Protein AF-A0A838MSV7-F1 (afdb_monomer_lite)

Foldseek 3Di:
DDDDDPDDPPCPDPPPPPPDDDLLPDLLLLLLLLLVCVLVVDDCVPCDPVNNVLSVVLNVVSVVVCCVVPPPDPSVVSSVVNVPDPCNVVCSVVSCVVSVVVSVVVVVVVVVVVVVCCVVDVPPPPPDD

Radius of gyration: 22.64 Å; chains: 1; bounding box: 36×76×62 Å

pLDDT: mean 86.19, std 14.28, range [45.16, 98.19]

Secondary structure (DSSP, 8-state):
-------------------PPPGGG-HHHHHHHHHHHHHHTS-HHHH-HHHHHHHHHHHHHHHHHHHHHSTT--HHHHHHHHHTSTTHHHHHHHHHHHHHHHHHHHHHHHHHHHHHHHHHS--------

Structure (mmCIF, N/CA/C/O backbone):
data_AF-A0A838MSV7-F1
#
_entry.id   AF-A0A838MSV7-F1
#
loop_
_atom_site.group_PDB
_atom_site.id
_atom_site.type_symbol
_atom_site.label_atom_id
_atom_site.label_alt_id
_atom_site.label_comp_id
_atom_site.label_asym_id
_atom_site.label_entity_id
_atom_site.label_seq_id
_atom_site.pdbx_PDB_ins_code
_atom_site.Cartn_x
_atom_site.Cartn_y
_atom_site.Cartn_z
_atom_site.occupancy
_atom_site.B_iso_or_equiv
_atom_site.auth_seq_id
_atom_site.auth_comp_id
_atom_site.auth_asym_id
_atom_site.auth_atom_id
_atom_site.pdbx_PDB_model_num
ATOM 1 N N . MET A 1 1 ? 1.626 -58.957 17.672 1.00 45.16 1 MET A N 1
ATOM 2 C CA . MET A 1 1 ? 2.644 -57.885 17.615 1.00 45.16 1 MET A CA 1
ATOM 3 C C . MET A 1 1 ? 1.923 -56.592 17.265 1.00 45.16 1 MET A C 1
ATOM 5 O O . MET A 1 1 ? 1.796 -56.245 16.103 1.00 45.16 1 MET A O 1
ATOM 9 N N . ILE A 1 2 ? 1.324 -55.972 18.279 1.00 57.53 2 ILE A N 1
ATOM 10 C CA . ILE A 1 2 ? 0.523 -54.743 18.226 1.00 57.53 2 ILE A CA 1
ATOM 11 C C . ILE A 1 2 ? 0.999 -53.961 19.443 1.00 57.53 2 ILE A C 1
ATOM 13 O O . ILE A 1 2 ? 0.805 -54.502 20.521 1.00 57.53 2 ILE A O 1
ATOM 17 N N . THR A 1 3 ? 1.639 -52.797 19.257 1.00 52.44 3 THR A N 1
ATOM 18 C CA . THR A 1 3 ? 1.760 -51.647 20.195 1.00 52.44 3 THR A CA 1
ATOM 19 C C . THR A 1 3 ? 3.059 -50.878 19.925 1.00 52.44 3 THR A C 1
ATOM 21 O O . THR A 1 3 ? 4.101 -51.323 20.392 1.00 52.44 3 THR A O 1
ATOM 24 N N . ALA A 1 4 ? 3.006 -49.753 19.192 1.00 52.50 4 ALA A N 1
ATOM 25 C CA . ALA A 1 4 ? 3.898 -48.579 19.341 1.00 52.50 4 ALA A CA 1
ATOM 26 C C . ALA A 1 4 ? 3.766 -47.607 18.144 1.00 52.50 4 ALA A C 1
ATOM 28 O O . ALA A 1 4 ? 4.663 -47.524 17.313 1.00 52.50 4 ALA A O 1
ATOM 29 N N . ALA A 1 5 ? 2.653 -46.875 18.015 1.00 54.09 5 ALA A N 1
ATOM 30 C CA . ALA A 1 5 ? 2.552 -45.780 17.033 1.00 54.09 5 ALA A CA 1
ATOM 31 C C . ALA A 1 5 ? 1.476 -44.738 17.408 1.00 54.09 5 ALA A C 1
ATOM 33 O O . ALA A 1 5 ? 0.713 -44.300 16.554 1.00 54.09 5 ALA A O 1
ATOM 34 N N . LEU A 1 6 ? 1.351 -44.379 18.693 1.00 57.34 6 LEU A N 1
ATOM 35 C CA . LEU A 1 6 ? 0.245 -43.536 19.178 1.00 57.34 6 LEU A CA 1
ATOM 36 C C . LEU A 1 6 ? 0.693 -42.489 20.220 1.00 57.34 6 LEU A C 1
ATOM 38 O O . LEU A 1 6 ? 0.174 -42.452 21.329 1.00 57.34 6 LEU A O 1
ATOM 42 N N . ALA A 1 7 ? 1.691 -41.654 19.901 1.00 56.44 7 ALA A N 1
ATOM 43 C CA . ALA A 1 7 ? 2.192 -40.644 20.851 1.00 56.44 7 ALA A CA 1
ATOM 44 C C . ALA A 1 7 ? 2.682 -39.320 20.217 1.00 56.44 7 ALA A C 1
ATOM 46 O O . ALA A 1 7 ? 3.662 -38.752 20.684 1.00 56.44 7 ALA A O 1
ATOM 47 N N . LEU A 1 8 ? 2.035 -38.809 19.159 1.00 56.62 8 LEU A N 1
ATOM 48 C CA . LEU A 1 8 ? 2.475 -37.571 18.475 1.00 56.62 8 LEU A CA 1
ATOM 49 C C . LEU A 1 8 ? 1.360 -36.543 18.182 1.00 56.62 8 LEU A C 1
ATOM 51 O O . LEU A 1 8 ? 1.470 -35.767 17.242 1.00 56.62 8 LEU A O 1
ATOM 55 N N . LEU A 1 9 ? 0.284 -36.505 18.977 1.00 60.12 9 LEU A N 1
ATOM 56 C CA . LEU A 1 9 ? -0.930 -35.736 18.637 1.00 60.12 9 LEU A CA 1
ATOM 57 C C . LEU A 1 9 ? -1.377 -34.656 19.640 1.00 60.12 9 LEU A C 1
ATOM 59 O O . LEU A 1 9 ? -2.526 -34.236 19.584 1.00 60.12 9 LEU A O 1
ATOM 63 N N . ALA A 1 10 ? -0.514 -34.146 20.526 1.00 58.97 10 ALA A N 1
ATOM 64 C CA . ALA A 1 10 ? -0.956 -33.156 21.524 1.00 58.97 10 ALA A CA 1
ATOM 65 C C . ALA A 1 10 ? 0.008 -31.980 21.756 1.00 58.97 10 ALA A C 1
ATOM 67 O O . ALA A 1 10 ? 0.261 -31.594 22.892 1.00 58.97 10 ALA A O 1
ATOM 68 N N . ALA A 1 11 ? 0.514 -31.375 20.681 1.00 59.34 11 ALA A N 1
ATOM 69 C CA . ALA A 1 11 ? 1.101 -30.033 20.733 1.00 59.34 11 ALA A CA 1
ATOM 70 C C . ALA A 1 11 ? 0.176 -29.030 20.025 1.00 59.34 11 ALA A C 1
ATOM 72 O O . ALA A 1 11 ? 0.565 -28.365 19.069 1.00 59.34 11 ALA A O 1
ATOM 73 N N . THR A 1 12 ? -1.083 -28.937 20.463 1.00 62.47 12 THR A N 1
ATOM 74 C CA . THR A 1 12 ? -1.927 -27.784 20.130 1.00 62.47 12 THR A CA 1
ATOM 75 C C . THR A 1 12 ? -1.354 -26.588 20.872 1.00 62.47 12 THR A C 1
ATOM 77 O O . THR A 1 12 ? -1.586 -26.416 22.069 1.00 62.47 12 THR A O 1
ATOM 80 N N . ALA A 1 13 ? -0.526 -25.819 20.170 1.00 59.56 13 ALA A N 1
ATOM 81 C CA . ALA A 1 13 ? 0.025 -24.570 20.651 1.00 59.56 13 ALA A CA 1
ATOM 82 C C . ALA A 1 13 ? -1.114 -23.691 21.186 1.00 59.56 13 ALA A C 1
ATOM 84 O O . ALA A 1 13 ? -1.969 -23.239 20.425 1.00 59.56 13 ALA A O 1
ATOM 85 N N . LEU A 1 14 ? -1.111 -23.436 22.498 1.00 59.16 14 LEU A N 1
ATOM 86 C CA . LEU A 1 14 ? -1.739 -22.242 23.050 1.00 59.16 14 LEU A CA 1
ATOM 87 C C . LEU A 1 14 ? -0.933 -21.045 22.533 1.00 59.16 14 LEU A C 1
ATOM 89 O O . LEU A 1 14 ? -0.082 -20.500 23.233 1.00 59.16 14 LEU A O 1
ATOM 93 N N . SER A 1 15 ? -1.145 -20.668 21.275 1.00 66.38 15 SER A N 1
ATOM 94 C CA . SER A 1 15 ? -0.745 -19.346 20.823 1.00 66.38 15 SER A CA 1
ATOM 95 C C . SER A 1 15 ? -1.660 -18.361 21.544 1.00 66.38 15 SER A C 1
ATOM 97 O O . SER A 1 15 ? -2.882 -18.500 21.426 1.00 66.38 15 SER A O 1
ATOM 99 N N . PRO A 1 16 ? -1.124 -17.404 22.324 1.00 66.69 16 PRO A N 1
ATOM 100 C CA . PRO A 1 16 ? -1.954 -16.331 22.841 1.00 66.69 16 PRO A CA 1
ATOM 101 C C . PRO A 1 16 ? -2.655 -15.692 21.645 1.00 66.69 16 PRO A C 1
ATOM 103 O O . PRO A 1 16 ? -2.014 -15.394 20.633 1.00 66.69 16 PRO A O 1
ATOM 106 N N . ILE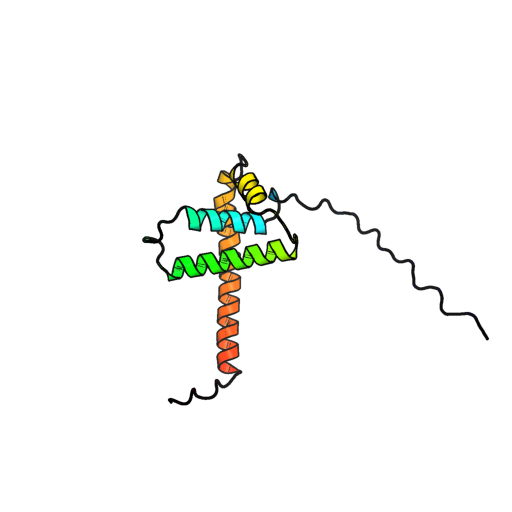 A 1 17 ? -3.973 -15.535 21.747 1.00 67.25 17 ILE A N 1
ATOM 107 C CA . ILE A 1 17 ? -4.732 -14.680 20.842 1.00 67.25 17 ILE A CA 1
ATOM 108 C C . ILE A 1 17 ? -4.184 -13.280 21.110 1.00 67.25 17 ILE A C 1
ATOM 110 O O . ILE A 1 17 ? -4.600 -12.617 22.054 1.00 67.25 17 ILE A O 1
ATOM 114 N N . ALA A 1 18 ? -3.144 -12.891 20.374 1.00 67.06 18 ALA A N 1
ATOM 115 C CA . ALA A 1 18 ? -2.657 -11.527 20.397 1.00 67.06 18 ALA A CA 1
ATOM 116 C C . ALA A 1 18 ? -3.831 -10.649 19.969 1.00 67.06 18 ALA A C 1
ATOM 118 O O . ALA A 1 18 ? -4.479 -10.975 18.968 1.00 67.06 18 ALA A O 1
ATOM 119 N N . ASP A 1 19 ? -4.112 -9.589 20.735 1.00 70.19 19 ASP A N 1
ATOM 120 C CA . ASP A 1 19 ? -5.074 -8.562 20.343 1.00 70.19 19 ASP A CA 1
ATOM 121 C C . ASP A 1 19 ? -4.746 -8.161 18.911 1.00 70.19 19 ASP A C 1
ATOM 123 O O . ASP A 1 19 ? -3.696 -7.573 18.636 1.00 70.19 19 ASP A O 1
ATOM 127 N N . GLN A 1 20 ? -5.597 -8.580 17.975 1.00 66.56 20 GLN A N 1
ATOM 128 C CA . GLN A 1 20 ? -5.411 -8.193 16.595 1.00 66.56 20 GLN A CA 1
ATOM 129 C C . GLN A 1 20 ? -5.679 -6.694 16.543 1.00 66.56 20 GLN A C 1
ATOM 131 O O . GLN A 1 20 ? -6.780 -6.280 16.918 1.00 66.56 20 GLN A O 1
ATOM 136 N N . PRO A 1 21 ? -4.697 -5.883 16.111 1.00 75.06 21 PRO A N 1
ATOM 137 C CA . PRO A 1 21 ? -4.880 -4.448 16.029 1.00 75.06 21 PRO A CA 1
ATOM 138 C C . PRO A 1 21 ? -6.147 -4.145 15.235 1.00 75.06 21 PRO A C 1
ATOM 140 O O . PRO A 1 21 ? -6.418 -4.785 14.201 1.00 75.06 21 PRO A O 1
ATOM 143 N N . GLY A 1 22 ? -6.928 -3.179 15.719 1.00 82.12 22 GLY A N 1
ATOM 144 C CA . GLY A 1 22 ? -8.149 -2.773 15.043 1.00 82.12 22 GLY A CA 1
ATOM 145 C C . GLY A 1 22 ? -7.846 -2.350 13.600 1.00 82.12 22 GLY A C 1
ATOM 146 O O . GLY A 1 22 ? -6.696 -2.077 13.255 1.00 82.12 22 GLY A O 1
ATOM 147 N N . PRO A 1 23 ? -8.843 -2.292 12.706 1.00 80.56 23 PRO A N 1
ATOM 148 C CA . PRO A 1 23 ? -8.640 -1.787 11.346 1.00 80.56 23 PRO A CA 1
ATOM 149 C C . PRO A 1 23 ? -7.914 -0.434 11.301 1.00 80.56 23 PRO A C 1
ATOM 151 O O . PRO A 1 23 ? -7.013 -0.254 10.488 1.00 80.56 23 PRO A O 1
ATOM 154 N N . ALA A 1 24 ? -8.216 0.469 12.239 1.00 82.62 24 ALA A N 1
ATOM 155 C CA . ALA A 1 24 ? -7.550 1.766 12.357 1.00 82.62 24 ALA A CA 1
ATOM 156 C C . ALA A 1 24 ? -6.045 1.683 12.689 1.00 82.62 24 ALA A C 1
ATOM 158 O O . ALA A 1 24 ? -5.290 2.597 12.355 1.00 82.62 24 ALA A O 1
ATOM 159 N N . ASP A 1 25 ? -5.606 0.584 13.301 1.00 89.06 25 ASP A N 1
ATOM 160 C CA . ASP A 1 25 ? -4.209 0.329 13.645 1.00 89.06 25 ASP A CA 1
ATOM 161 C C . ASP A 1 25 ? -3.467 -0.422 12.529 1.00 89.06 25 ASP A C 1
ATOM 163 O O . ASP A 1 25 ? -2.254 -0.615 12.623 1.00 89.06 25 ASP A O 1
ATOM 167 N N . ASP A 1 26 ? -4.163 -0.855 11.466 1.00 93.62 26 ASP A N 1
ATOM 168 C CA . ASP A 1 26 ? -3.538 -1.552 10.345 1.00 93.62 26 ASP A CA 1
ATOM 169 C C . ASP A 1 26 ? -2.753 -0.555 9.472 1.00 93.62 26 ASP A C 1
ATOM 171 O O . ASP A 1 26 ? -3.345 0.299 8.796 1.00 93.62 26 ASP A O 1
ATOM 175 N N . PRO A 1 27 ? -1.413 -0.654 9.435 1.00 95.62 27 PRO A N 1
ATOM 176 C CA . PRO A 1 27 ? -0.599 0.276 8.671 1.00 95.62 27 PRO A CA 1
ATOM 177 C C . PRO A 1 27 ? -0.874 0.203 7.163 1.00 95.62 27 PRO A C 1
ATOM 179 O O . PRO A 1 27 ? -0.718 1.211 6.475 1.00 95.62 27 PRO A O 1
ATOM 182 N N . ASP A 1 28 ? -1.294 -0.938 6.617 1.00 97.25 28 ASP A N 1
ATOM 183 C CA . ASP 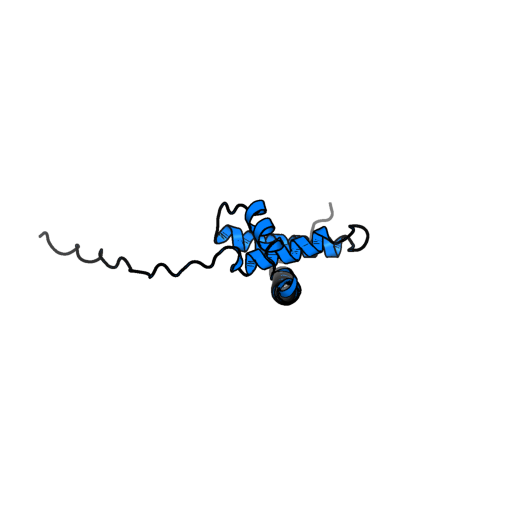A 1 28 ? -1.576 -1.021 5.182 1.00 97.25 28 ASP A CA 1
ATOM 184 C C . ASP A 1 28 ? -2.951 -0.440 4.847 1.00 97.25 28 ASP A C 1
ATOM 186 O O . ASP A 1 28 ? -3.077 0.238 3.829 1.00 97.25 28 ASP A O 1
ATOM 190 N N . LEU A 1 29 ? -3.955 -0.595 5.722 1.00 96.94 29 LEU A N 1
ATOM 191 C CA . LEU A 1 29 ? -5.253 0.067 5.531 1.00 96.94 29 LEU A CA 1
ATOM 192 C C . LEU A 1 29 ? -5.098 1.594 5.546 1.00 96.94 29 LEU A C 1
ATOM 194 O O . LEU A 1 29 ? -5.698 2.299 4.734 1.00 96.94 29 LEU A O 1
ATOM 198 N N . ARG A 1 30 ? -4.220 2.108 6.412 1.00 96.94 30 ARG A N 1
ATOM 199 C CA . ARG A 1 30 ? -3.848 3.528 6.421 1.00 96.94 30 ARG A CA 1
ATOM 200 C C . ARG A 1 30 ? -3.153 3.966 5.135 1.00 96.94 30 ARG A C 1
ATOM 202 O O . ARG A 1 30 ? -3.373 5.091 4.699 1.00 96.94 30 ARG A O 1
ATOM 209 N N . CYS A 1 31 ? -2.368 3.096 4.496 1.00 97.69 31 CYS A N 1
ATOM 210 C CA . CYS A 1 31 ? -1.815 3.381 3.172 1.00 97.69 31 CYS A CA 1
ATOM 211 C C . CYS A 1 31 ? -2.894 3.402 2.085 1.00 97.69 31 CYS A C 1
ATOM 213 O O . CYS A 1 31 ? -2.870 4.291 1.235 1.00 97.69 31 CYS A O 1
ATOM 215 N N . VAL A 1 32 ? -3.869 2.488 2.134 1.00 97.69 32 VAL A N 1
ATOM 216 C CA . VAL A 1 32 ? -5.029 2.512 1.226 1.00 97.69 32 VAL A CA 1
ATOM 217 C C . VAL A 1 32 ? -5.783 3.836 1.368 1.00 97.69 32 VAL A C 1
ATOM 219 O O . VAL A 1 32 ? -6.041 4.498 0.361 1.00 97.69 32 VAL A O 1
ATOM 222 N N . ALA A 1 33 ? -6.071 4.276 2.596 1.00 96.75 33 ALA A N 1
ATOM 223 C CA . ALA A 1 33 ? -6.729 5.558 2.850 1.00 96.75 33 ALA A CA 1
ATOM 224 C C . ALA A 1 33 ? -5.896 6.755 2.369 1.00 96.75 33 ALA A C 1
ATOM 226 O O . ALA A 1 33 ? -6.428 7.636 1.695 1.00 96.75 33 ALA A O 1
ATOM 227 N N . ALA A 1 34 ? -4.590 6.767 2.650 1.00 96.06 34 ALA A N 1
ATOM 228 C CA . ALA A 1 34 ? -3.706 7.854 2.246 1.00 96.06 34 ALA A CA 1
ATOM 229 C C . ALA A 1 34 ? -3.613 7.999 0.718 1.00 96.06 34 ALA A C 1
ATOM 231 O O . ALA A 1 34 ? -3.727 9.104 0.189 1.00 96.06 34 ALA A O 1
ATOM 232 N N . VAL A 1 35 ? -3.470 6.887 -0.008 1.00 95.81 35 VAL A N 1
ATOM 233 C CA . VAL A 1 35 ? -3.427 6.898 -1.479 1.00 95.81 35 VAL A CA 1
ATOM 234 C C . VAL A 1 35 ? -4.794 7.247 -2.068 1.00 95.81 35 VAL A C 1
ATOM 236 O O . VAL A 1 35 ? -4.857 8.016 -3.024 1.00 95.81 35 VAL A O 1
ATOM 239 N N . SER A 1 36 ? -5.889 6.764 -1.470 1.00 94.75 36 SER A N 1
ATOM 240 C CA . SER A 1 36 ? -7.256 7.130 -1.879 1.00 94.75 36 SER A CA 1
ATOM 241 C C . SER A 1 36 ? -7.515 8.625 -1.721 1.00 94.75 36 SER A C 1
ATOM 243 O O . SER A 1 36 ? -8.124 9.234 -2.595 1.00 94.75 36 SER A O 1
ATOM 245 N N . PHE A 1 37 ? -7.013 9.231 -0.640 1.00 93.38 37 PHE A N 1
ATOM 246 C CA . PHE A 1 37 ? -7.087 10.675 -0.440 1.00 93.38 37 PHE A CA 1
ATOM 247 C C . PHE A 1 37 ? -6.356 11.428 -1.554 1.00 93.38 37 PHE A C 1
ATOM 249 O O . PHE A 1 37 ? -6.922 12.345 -2.136 1.00 93.38 37 PHE A O 1
ATOM 256 N N . VAL A 1 38 ? -5.127 11.025 -1.895 1.00 92.88 38 VAL A N 1
ATOM 257 C CA . VAL A 1 38 ? -4.354 11.668 -2.974 1.00 92.88 38 VAL A CA 1
ATOM 258 C C . VAL A 1 38 ? -5.043 11.506 -4.328 1.00 92.88 38 VAL A C 1
ATOM 260 O O . VAL A 1 38 ? -5.131 12.477 -5.076 1.00 92.88 38 VAL A O 1
ATOM 263 N N . LEU A 1 39 ? -5.553 10.310 -4.632 1.00 90.81 39 LEU A N 1
ATOM 264 C CA . LEU A 1 39 ? -6.296 10.043 -5.864 1.00 90.81 39 LEU A CA 1
ATOM 265 C C . LEU A 1 39 ? -7.575 10.887 -5.947 1.00 90.81 39 LEU A C 1
ATOM 267 O O . LEU A 1 39 ? -7.826 11.495 -6.979 1.00 90.81 39 LEU A O 1
ATOM 271 N N . GLY A 1 40 ? -8.352 10.965 -4.864 1.00 89.44 40 GLY A N 1
ATOM 272 C CA . GLY A 1 40 ? -9.613 11.712 -4.834 1.00 89.44 40 GLY A CA 1
ATOM 273 C C . GLY A 1 40 ? -9.451 13.233 -4.747 1.00 89.44 40 GLY A C 1
ATOM 274 O O . GLY A 1 40 ? -10.325 13.962 -5.203 1.00 89.44 40 GLY A O 1
ATOM 275 N N . ALA A 1 41 ? -8.349 13.725 -4.176 1.00 87.12 41 ALA A N 1
ATOM 276 C CA . ALA A 1 41 ? -8.056 15.157 -4.073 1.00 87.12 41 ALA A CA 1
ATOM 277 C C . ALA A 1 41 ? -7.463 15.750 -5.359 1.00 87.12 41 ALA A C 1
ATOM 279 O O . ALA A 1 41 ? -7.272 16.963 -5.448 1.00 87.12 41 ALA A O 1
ATOM 280 N N . SER A 1 42 ? -7.129 14.908 -6.332 1.00 81.31 42 SER A N 1
ATOM 281 C CA . SER A 1 42 ? -6.448 15.338 -7.539 1.00 81.31 42 SER A CA 1
ATOM 282 C C . SER A 1 42 ? -7.409 15.456 -8.708 1.00 81.31 42 SER A C 1
ATOM 284 O O . SER A 1 42 ? -8.104 14.505 -9.044 1.00 81.31 42 SER A O 1
ATOM 286 N N . ASP A 1 43 ? -7.391 16.600 -9.390 1.00 78.81 43 ASP A N 1
ATOM 287 C CA . ASP A 1 43 ? -8.017 16.702 -10.705 1.00 78.81 43 ASP A CA 1
ATOM 288 C C . ASP A 1 43 ? -7.220 15.855 -11.708 1.00 78.81 43 ASP A C 1
ATOM 290 O O . ASP A 1 43 ? -6.012 16.059 -11.879 1.00 78.81 43 ASP A O 1
ATOM 294 N N . ASP A 1 44 ? -7.898 14.967 -12.443 1.00 67.25 44 ASP A N 1
ATOM 295 C CA . ASP A 1 44 ? -7.294 14.090 -13.465 1.00 67.25 44 ASP A CA 1
ATOM 296 C C . ASP A 1 44 ? -6.412 14.853 -14.471 1.00 67.25 44 ASP A C 1
ATOM 298 O O . ASP A 1 44 ? -5.418 14.337 -14.985 1.00 67.25 44 ASP A O 1
ATOM 302 N N . LYS A 1 45 ? -6.740 16.125 -14.727 1.00 70.88 45 LYS A N 1
ATOM 303 C CA . LYS A 1 45 ? -5.997 17.001 -15.646 1.00 70.88 45 LYS A CA 1
ATOM 304 C C . LYS A 1 45 ? -4.633 17.449 -15.109 1.00 70.88 45 LYS A C 1
ATOM 306 O O . LYS A 1 45 ? -3.803 17.883 -15.902 1.00 70.88 45 LYS A O 1
ATOM 311 N N . GLN A 1 46 ? -4.402 17.381 -13.798 1.00 76.81 46 GLN A N 1
ATOM 312 C CA . GLN A 1 46 ? -3.198 17.911 -13.148 1.00 76.81 46 GLN A CA 1
ATOM 313 C C . GLN A 1 46 ? -2.140 16.841 -12.860 1.00 76.81 46 GLN A C 1
ATOM 315 O O . GLN A 1 46 ? -0.947 17.142 -12.892 1.00 76.81 46 GLN A O 1
ATOM 320 N N . LEU A 1 47 ? -2.539 15.595 -12.576 1.00 76.88 47 LEU A N 1
ATOM 321 C CA . LEU A 1 47 ? -1.578 14.548 -12.208 1.00 76.88 47 LEU A CA 1
ATOM 322 C C . LEU A 1 47 ? -0.843 13.936 -13.405 1.00 76.88 47 LEU A C 1
ATOM 324 O O . LEU A 1 47 ? 0.281 13.469 -13.231 1.00 76.88 47 LEU A O 1
ATOM 328 N N . GLY A 1 48 ? -1.431 13.964 -14.601 1.00 86.06 48 GLY A N 1
ATOM 329 C CA . GLY A 1 48 ? -0.909 13.236 -15.757 1.00 86.06 48 GLY A CA 1
ATOM 330 C C . GLY A 1 48 ? -1.112 11.719 -15.631 1.00 86.06 48 GLY A C 1
ATOM 331 O O . GLY A 1 48 ? -1.149 11.156 -14.535 1.00 86.06 48 GLY A O 1
ATOM 332 N N . VAL A 1 49 ? -1.249 11.043 -16.774 1.00 85.50 49 VAL A N 1
ATOM 333 C CA . VAL A 1 49 ? -1.624 9.616 -16.848 1.00 85.50 49 VAL A CA 1
ATOM 334 C C . VAL A 1 49 ? -0.625 8.709 -16.119 1.00 85.50 49 VAL A C 1
ATOM 336 O O . VAL A 1 49 ? -1.027 7.781 -15.414 1.00 85.50 49 VAL A O 1
ATOM 339 N N . ASP A 1 50 ? 0.670 9.006 -16.224 1.00 85.81 50 ASP A N 1
ATOM 340 C CA . ASP A 1 50 ? 1.725 8.191 -15.612 1.00 85.81 50 ASP A CA 1
ATOM 341 C C . ASP A 1 50 ? 1.652 8.210 -14.080 1.00 85.81 50 ASP A C 1
ATOM 343 O O . ASP A 1 50 ? 1.825 7.182 -13.423 1.00 85.81 50 ASP A O 1
ATOM 347 N N . ARG A 1 51 ? 1.341 9.371 -13.490 1.00 88.12 51 ARG A N 1
ATOM 348 C CA . ARG A 1 51 ? 1.256 9.512 -12.033 1.00 88.12 51 ARG A CA 1
ATOM 349 C C . ARG A 1 51 ? 0.002 8.841 -11.485 1.00 88.12 51 ARG A C 1
ATOM 351 O O . ARG A 1 51 ? 0.088 8.181 -10.452 1.00 88.12 51 ARG A O 1
ATOM 358 N N . VAL A 1 52 ? -1.127 8.962 -12.188 1.00 90.50 52 VAL A N 1
ATOM 359 C CA . VAL A 1 52 ? -2.358 8.234 -11.839 1.00 90.50 52 VAL A CA 1
ATOM 360 C C . VAL A 1 52 ? -2.096 6.730 -11.869 1.00 90.50 52 VAL A C 1
ATOM 362 O O . VAL A 1 52 ? -2.374 6.051 -10.887 1.00 90.50 52 VAL A O 1
ATOM 365 N N . SER A 1 53 ? -1.453 6.225 -12.925 1.00 91.69 53 SER A N 1
ATOM 366 C CA . SER A 1 53 ? -1.115 4.800 -13.053 1.00 91.69 53 SER A CA 1
ATOM 367 C C . SER A 1 53 ? -0.204 4.314 -11.921 1.00 91.69 53 SER A C 1
ATOM 369 O O . SER A 1 53 ? -0.439 3.250 -11.344 1.00 91.69 53 SER A O 1
ATOM 371 N N . GLY A 1 54 ? 0.803 5.113 -11.550 1.00 92.94 54 GLY A N 1
ATOM 372 C CA . GLY A 1 54 ? 1.668 4.825 -10.406 1.00 92.94 54 GLY A CA 1
ATOM 373 C C . GLY A 1 54 ? 0.894 4.759 -9.087 1.00 92.94 54 GLY A C 1
ATOM 374 O O . GLY A 1 54 ? 1.036 3.794 -8.338 1.00 92.94 54 GLY A O 1
ATOM 375 N N . LEU A 1 55 ? 0.025 5.738 -8.819 1.00 94.06 55 LEU A N 1
ATOM 376 C CA . LEU A 1 55 ? -0.817 5.753 -7.619 1.00 94.06 55 LEU A CA 1
ATOM 377 C C . LEU A 1 55 ? -1.798 4.574 -7.589 1.00 94.06 55 LEU A C 1
ATOM 379 O O . LEU A 1 55 ? -1.966 3.955 -6.539 1.00 94.06 55 LEU A O 1
ATOM 383 N N . THR A 1 56 ? -2.393 4.208 -8.727 1.00 94.88 56 THR A N 1
ATOM 384 C CA . THR A 1 56 ? -3.244 3.017 -8.844 1.00 94.88 56 THR A CA 1
ATOM 385 C C . THR A 1 56 ? -2.465 1.742 -8.523 1.00 94.88 56 THR A C 1
ATOM 387 O O . THR A 1 56 ? -2.968 0.898 -7.783 1.00 94.88 56 THR A O 1
ATOM 390 N N . ALA A 1 57 ? -1.227 1.601 -9.005 1.00 96.06 57 ALA A N 1
ATOM 391 C CA . ALA A 1 57 ? -0.392 0.442 -8.684 1.00 96.06 57 ALA A CA 1
ATOM 392 C C . ALA A 1 57 ? -0.087 0.351 -7.177 1.00 96.06 57 ALA A C 1
ATOM 394 O O . ALA A 1 57 ? -0.193 -0.726 -6.589 1.00 96.06 57 ALA A O 1
ATOM 395 N N . VAL A 1 58 ? 0.229 1.481 -6.534 1.00 96.56 58 VAL A N 1
ATOM 396 C CA . VAL A 1 58 ? 0.465 1.536 -5.081 1.00 96.56 58 VAL A CA 1
ATOM 397 C C . VAL A 1 58 ? -0.808 1.206 -4.299 1.00 96.56 58 VAL A C 1
ATOM 399 O O . VAL A 1 58 ? -0.753 0.421 -3.352 1.00 96.56 58 VAL A O 1
ATOM 402 N N . PHE A 1 59 ? -1.958 1.746 -4.710 1.00 97.44 59 PHE A N 1
ATOM 403 C CA . PHE A 1 59 ? -3.251 1.413 -4.114 1.00 97.44 59 PHE A CA 1
ATOM 404 C C . PHE A 1 59 ? -3.520 -0.096 -4.182 1.00 97.44 59 PHE A C 1
ATOM 406 O O . PHE A 1 59 ? -3.802 -0.710 -3.155 1.00 97.44 59 PHE A O 1
ATOM 413 N N . MET A 1 60 ? -3.356 -0.711 -5.358 1.00 97.75 60 MET A N 1
ATOM 414 C CA . MET A 1 60 ? -3.592 -2.148 -5.549 1.00 97.75 60 MET A CA 1
ATOM 415 C C . MET A 1 60 ? -2.628 -3.018 -4.738 1.00 97.75 60 MET A C 1
ATOM 417 O O . MET A 1 60 ? -3.034 -4.049 -4.205 1.00 97.75 60 MET A O 1
ATOM 421 N N . TYR A 1 61 ? -1.370 -2.594 -4.591 1.00 97.81 61 TYR A N 1
ATOM 422 C CA . TYR A 1 61 ? -0.398 -3.283 -3.743 1.00 97.81 61 TYR A CA 1
ATOM 423 C C . TYR A 1 61 ? -0.853 -3.341 -2.277 1.00 97.81 61 TYR A C 1
ATOM 425 O O . TYR A 1 61 ? -0.879 -4.422 -1.685 1.00 97.81 61 TYR A O 1
ATOM 433 N N . TYR A 1 62 ? -1.249 -2.206 -1.689 1.00 98.19 62 TYR A N 1
ATOM 434 C CA . TYR A 1 62 ? -1.712 -2.191 -0.297 1.00 98.19 62 TYR A CA 1
ATOM 435 C C . TYR A 1 62 ? -3.072 -2.863 -0.124 1.00 98.19 62 TYR A C 1
ATOM 437 O O . TYR A 1 62 ? -3.257 -3.572 0.864 1.00 98.19 62 TYR A O 1
ATOM 445 N N . LEU A 1 63 ? -3.982 -2.716 -1.091 1.00 97.44 63 LEU A N 1
ATOM 446 C CA . LEU A 1 63 ? -5.263 -3.421 -1.092 1.00 97.44 63 LEU A CA 1
ATOM 447 C C . LEU A 1 63 ? -5.046 -4.939 -1.022 1.00 97.44 63 LEU A C 1
ATOM 449 O O . LEU A 1 63 ? -5.575 -5.595 -0.131 1.00 97.44 63 LEU A O 1
ATOM 453 N N . GLY A 1 64 ? -4.165 -5.478 -1.871 1.00 97.25 64 GLY A N 1
ATOM 454 C CA . GLY A 1 64 ? -3.822 -6.901 -1.854 1.00 97.25 64 GLY A CA 1
ATOM 455 C C . GLY A 1 64 ? -3.195 -7.365 -0.533 1.00 97.25 64 GLY A C 1
ATOM 456 O O . GLY A 1 64 ? -3.500 -8.461 -0.062 1.00 97.25 64 GLY A O 1
ATOM 457 N N . LYS A 1 65 ? -2.354 -6.538 0.111 1.00 97.19 65 LYS A N 1
ATOM 458 C CA . LYS A 1 65 ? -1.798 -6.844 1.446 1.00 97.19 65 LYS A CA 1
ATOM 459 C C . LYS A 1 65 ? -2.886 -6.915 2.518 1.00 97.19 65 LYS A C 1
ATOM 461 O O . LYS A 1 65 ? -2.815 -7.791 3.383 1.00 97.19 65 LYS A O 1
ATOM 466 N N . VAL A 1 66 ? -3.855 -5.999 2.477 1.00 96.69 66 VAL A N 1
ATOM 467 C CA . VAL A 1 66 ? -4.981 -5.980 3.418 1.00 96.69 66 VAL A CA 1
ATOM 468 C C . VAL A 1 66 ? -5.879 -7.192 3.180 1.00 96.69 66 VAL A C 1
ATOM 470 O O . VAL A 1 66 ? -6.112 -7.938 4.128 1.00 96.69 66 VAL A O 1
ATOM 473 N N . ASP A 1 67 ? -6.279 -7.462 1.935 1.00 96.50 67 ASP A N 1
ATOM 474 C CA . ASP A 1 67 ? -7.114 -8.618 1.573 1.00 96.50 67 ASP A CA 1
ATOM 475 C C . ASP A 1 67 ? -6.484 -9.950 1.990 1.00 96.50 67 ASP A C 1
ATOM 477 O O . ASP A 1 67 ? -7.170 -10.830 2.511 1.00 96.50 67 ASP A O 1
ATOM 481 N N . ALA A 1 68 ? -5.165 -10.092 1.823 1.00 95.94 68 ALA A N 1
ATOM 482 C CA . ALA A 1 68 ? -4.451 -11.301 2.221 1.00 95.94 68 ALA A CA 1
ATOM 483 C C . ALA A 1 68 ? -4.509 -11.563 3.737 1.00 95.94 68 ALA A C 1
ATOM 485 O O . ALA A 1 68 ? -4.470 -12.719 4.159 1.00 95.94 68 ALA A O 1
ATOM 486 N N . ARG A 1 69 ? -4.592 -10.512 4.565 1.00 93.62 69 ARG A N 1
ATOM 487 C CA . ARG A 1 69 ? -4.695 -10.643 6.030 1.00 93.62 69 ARG A CA 1
ATOM 488 C C . ARG A 1 69 ? -6.131 -10.627 6.539 1.00 93.62 69 ARG A C 1
ATOM 490 O O . ARG A 1 69 ? -6.401 -11.199 7.592 1.00 93.62 69 ARG A O 1
ATOM 497 N N . ARG A 1 70 ? -7.026 -9.935 5.835 1.00 93.12 70 ARG A N 1
ATOM 498 C CA . ARG A 1 70 ? -8.398 -9.632 6.255 1.00 93.12 70 ARG A CA 1
ATOM 499 C C . ARG A 1 70 ? -9.362 -9.838 5.077 1.00 93.12 70 ARG A C 1
ATOM 501 O O . ARG A 1 70 ? -9.913 -8.867 4.559 1.00 93.12 70 ARG A O 1
ATOM 508 N N . PRO A 1 71 ? -9.576 -11.085 4.632 1.00 94.50 71 PRO A N 1
ATOM 509 C CA . PRO A 1 71 ? -10.467 -11.352 3.511 1.00 94.50 71 PRO A CA 1
ATOM 510 C C . PRO A 1 71 ? -11.899 -10.906 3.833 1.00 94.50 71 PRO A C 1
ATOM 512 O O . PRO A 1 71 ? -12.420 -11.195 4.911 1.00 94.50 71 PRO A O 1
ATOM 515 N N . GLY A 1 72 ? -12.541 -10.219 2.884 1.00 93.75 72 GLY A N 1
ATOM 516 C CA . GLY A 1 72 ? -13.920 -9.742 3.030 1.00 93.75 72 GLY A CA 1
ATOM 517 C C . GLY A 1 72 ? -14.080 -8.487 3.894 1.00 93.75 72 GLY A C 1
ATOM 518 O O . GLY A 1 72 ? -15.185 -8.223 4.366 1.00 93.75 72 GLY A O 1
ATOM 519 N N . LEU A 1 73 ? -13.003 -7.725 4.120 1.00 95.44 73 LEU A N 1
ATOM 520 C CA . LEU A 1 73 ? -13.070 -6.437 4.810 1.00 95.44 73 LEU A CA 1
ATOM 521 C C . LEU A 1 73 ? -14.032 -5.474 4.090 1.00 95.44 73 LEU A C 1
ATOM 523 O O . LEU A 1 73 ? -13.963 -5.299 2.873 1.00 95.44 73 LEU A O 1
ATOM 527 N N . ASP A 1 74 ? -14.899 -4.801 4.847 1.00 96.44 74 ASP A N 1
ATOM 528 C CA . ASP A 1 74 ? -15.741 -3.722 4.322 1.00 96.44 74 ASP A CA 1
ATOM 529 C C . ASP A 1 74 ? -14.914 -2.434 4.195 1.00 96.44 74 ASP A C 1
ATOM 531 O O . ASP A 1 74 ? -14.878 -1.592 5.093 1.00 96.44 74 ASP A O 1
ATOM 535 N N . TYR A 1 75 ? -14.216 -2.288 3.069 1.00 95.25 75 TYR A N 1
ATOM 536 C CA . TYR A 1 75 ? -13.353 -1.134 2.815 1.00 95.25 75 TYR A CA 1
ATOM 537 C C . TYR A 1 75 ? -14.085 0.202 2.925 1.00 95.25 75 TYR A C 1
ATOM 539 O O . TYR A 1 75 ? -13.509 1.158 3.433 1.00 95.25 75 TYR A O 1
ATOM 547 N N . ALA A 1 76 ? -15.343 0.288 2.484 1.00 95.12 76 ALA A N 1
ATOM 548 C CA . ALA A 1 76 ? -16.091 1.539 2.544 1.00 95.12 76 ALA A CA 1
ATOM 549 C C . ALA A 1 76 ? -16.325 1.962 4.000 1.00 95.12 76 ALA A C 1
ATOM 551 O O . ALA A 1 76 ? -16.061 3.112 4.364 1.00 95.12 76 ALA A O 1
ATOM 552 N N . LYS A 1 77 ? -16.753 1.018 4.847 1.00 95.94 77 LYS A N 1
ATOM 553 C CA . LYS A 1 77 ? -16.935 1.254 6.281 1.00 95.94 77 LYS A CA 1
ATOM 554 C C . LYS A 1 77 ? -15.616 1.577 6.978 1.00 95.94 77 LYS A C 1
ATOM 556 O O . LYS A 1 77 ? -15.557 2.551 7.724 1.00 95.94 77 LYS A O 1
ATOM 561 N N . GLU A 1 78 ? -14.573 0.785 6.749 1.00 95.69 78 GLU A N 1
ATOM 562 C CA . GLU A 1 78 ? -13.314 0.916 7.490 1.00 95.69 78 GLU A CA 1
ATOM 563 C C . GLU A 1 78 ? -12.509 2.151 7.061 1.00 95.69 78 GLU A C 1
ATOM 565 O O . GLU A 1 78 ? -12.033 2.903 7.911 1.00 95.69 78 GLU A O 1
ATOM 570 N N . LEU A 1 79 ? -12.419 2.431 5.755 1.00 95.00 79 LEU A N 1
ATOM 571 C CA . LEU A 1 79 ? -11.780 3.655 5.258 1.00 95.00 79 LEU A CA 1
ATOM 572 C C . LEU A 1 79 ? -12.592 4.894 5.649 1.00 95.00 79 LEU A C 1
ATOM 574 O O . LEU A 1 79 ? -12.009 5.898 6.054 1.00 95.00 79 LEU A O 1
ATOM 578 N N . GLY A 1 80 ? -13.927 4.816 5.592 1.00 94.44 80 GLY A N 1
ATOM 579 C CA . GLY A 1 80 ? -14.805 5.881 6.073 1.00 94.44 80 GLY A CA 1
ATOM 580 C C . GLY A 1 80 ? -14.621 6.147 7.569 1.00 94.44 80 GLY A C 1
ATOM 581 O O . GLY A 1 80 ? -14.513 7.301 7.979 1.00 94.44 80 GLY A O 1
ATOM 582 N N . GLY A 1 81 ? -14.523 5.097 8.387 1.00 94.62 81 GLY A N 1
ATOM 583 C CA . GLY A 1 81 ? -14.231 5.211 9.816 1.00 94.62 81 GLY A CA 1
ATOM 584 C C . GLY A 1 81 ? -12.869 5.851 10.081 1.00 94.62 81 GLY A C 1
ATOM 585 O O . GLY A 1 81 ? -12.771 6.778 10.884 1.00 94.62 81 GLY A O 1
ATOM 586 N N . LEU A 1 82 ? -11.837 5.416 9.355 1.00 93.88 82 LEU A N 1
ATOM 587 C CA . LEU A 1 82 ? -10.484 5.953 9.476 1.00 93.88 82 LEU A CA 1
ATOM 588 C C . LEU A 1 82 ? -10.412 7.435 9.075 1.00 93.88 82 LEU A C 1
ATOM 590 O O . LEU A 1 82 ? -9.831 8.236 9.802 1.00 93.88 82 LEU A O 1
ATOM 594 N N . MET A 1 83 ? -11.040 7.824 7.962 1.00 90.94 83 MET A N 1
ATOM 595 C CA . MET A 1 83 ? -11.053 9.215 7.491 1.00 90.94 83 MET A CA 1
ATOM 596 C C . MET A 1 83 ? -11.829 10.165 8.409 1.00 90.94 83 MET A C 1
ATOM 598 O O . MET A 1 83 ? -11.495 11.345 8.479 1.00 90.94 83 MET A O 1
ATOM 602 N N . ASN A 1 84 ? -12.830 9.658 9.131 1.00 93.12 84 ASN A N 1
ATOM 603 C CA . ASN A 1 84 ? -13.590 10.434 10.112 1.00 93.12 84 ASN A CA 1
ATOM 604 C C . ASN A 1 84 ? -12.960 10.427 11.515 1.00 93.12 84 ASN A C 1
ATOM 606 O O . ASN A 1 84 ? -13.457 11.118 12.408 1.00 93.12 84 ASN A O 1
ATOM 610 N N . ALA A 1 85 ? -11.880 9.670 11.741 1.00 93.00 85 ALA A N 1
ATOM 611 C CA . ALA A 1 85 ? -11.198 9.678 13.025 1.00 93.00 85 ALA A CA 1
ATOM 612 C C . ALA A 1 85 ? -10.538 11.054 13.258 1.00 93.00 85 ALA A C 1
ATOM 614 O O . ALA A 1 85 ? -9.787 11.528 12.398 1.00 93.00 85 ALA A O 1
ATOM 615 N N . PRO A 1 86 ? -10.754 11.693 14.425 1.00 91.25 86 PRO A N 1
ATOM 616 C CA . PRO A 1 86 ? -10.355 13.085 14.672 1.00 91.25 86 PRO A CA 1
ATOM 617 C C . PRO A 1 86 ? -8.846 13.323 14.525 1.00 91.25 86 PRO A C 1
ATOM 619 O O . PRO A 1 86 ? -8.409 14.424 14.191 1.00 91.25 86 PRO A O 1
ATOM 622 N N . ASP A 1 87 ? -8.045 12.279 14.729 1.00 92.44 87 ASP A N 1
ATOM 623 C CA . ASP A 1 87 ? -6.590 12.364 14.695 1.00 92.44 87 ASP A CA 1
ATOM 624 C C . ASP A 1 87 ? -5.979 11.926 13.367 1.00 92.44 87 ASP A C 1
ATOM 626 O O . ASP A 1 87 ? -4.789 12.163 13.144 1.00 92.44 87 ASP A O 1
ATOM 630 N N . TYR A 1 88 ? -6.753 11.316 12.465 1.00 91.81 88 TYR A N 1
ATOM 631 C CA . TYR A 1 88 ? -6.183 10.736 11.253 1.00 91.81 88 TYR A CA 1
ATOM 632 C C . TYR A 1 88 ? -5.660 11.803 10.289 1.00 91.81 88 TYR A C 1
ATOM 634 O O . TYR A 1 88 ? -4.580 11.641 9.727 1.00 91.81 88 TYR A O 1
ATOM 642 N N . ALA A 1 89 ? -6.327 12.957 10.196 1.00 92.19 89 ALA A N 1
ATOM 643 C CA . ALA A 1 89 ? -5.844 14.085 9.396 1.00 92.19 89 ALA A CA 1
ATOM 644 C C . ALA A 1 89 ? -4.423 14.535 9.795 1.00 92.19 89 ALA A C 1
ATOM 646 O O . ALA A 1 89 ? -3.628 14.923 8.941 1.00 92.19 89 ALA A O 1
ATOM 647 N N . ARG A 1 90 ? -4.070 14.434 11.087 1.00 94.81 90 ARG A N 1
ATOM 648 C CA . ARG A 1 90 ? -2.721 14.752 11.590 1.00 94.81 90 ARG A CA 1
ATOM 649 C C . ARG A 1 90 ? -1.704 13.651 11.288 1.00 94.81 90 ARG A C 1
ATOM 651 O O . ARG A 1 90 ? -0.512 13.930 11.205 1.00 94.81 90 ARG A O 1
ATOM 658 N N . GLN A 1 91 ? -2.164 12.414 11.130 1.00 95.00 91 GLN A N 1
ATOM 659 C CA . GLN A 1 91 ? -1.327 11.248 10.844 1.00 95.00 91 GLN A CA 1
ATOM 660 C C . GLN A 1 91 ? -1.099 11.030 9.342 1.00 95.00 91 GLN A C 1
ATOM 662 O O . GLN A 1 91 ? -0.081 10.454 8.958 1.00 95.00 91 GLN A O 1
ATOM 667 N N . LEU A 1 92 ? -2.003 11.532 8.498 1.00 94.62 92 LEU A N 1
ATOM 668 C CA . LEU A 1 92 ? -1.981 11.357 7.049 1.00 94.62 92 LEU A CA 1
ATOM 669 C C . LEU A 1 92 ? -0.632 11.725 6.396 1.00 94.62 92 LEU A C 1
ATOM 671 O O . LEU A 1 92 ? -0.142 10.919 5.605 1.00 94.62 92 LEU A O 1
ATOM 675 N N . PRO A 1 93 ? 0.040 12.853 6.723 1.00 96.12 93 PRO A N 1
ATOM 676 C CA . PRO A 1 93 ? 1.352 13.152 6.143 1.00 96.12 93 PRO A CA 1
ATOM 677 C C . PRO A 1 93 ? 2.420 12.104 6.484 1.00 96.12 93 PRO A C 1
ATOM 679 O O . PRO A 1 93 ? 3.233 11.750 5.632 1.00 96.12 93 PRO A O 1
ATOM 682 N N . ALA A 1 94 ? 2.409 11.580 7.714 1.00 96.75 94 ALA A N 1
ATOM 683 C CA . ALA A 1 94 ? 3.351 10.547 8.136 1.00 96.75 94 ALA A CA 1
ATOM 684 C C . ALA A 1 94 ? 3.086 9.218 7.415 1.00 96.75 94 ALA A C 1
ATOM 686 O O . ALA A 1 94 ? 4.032 8.544 6.999 1.00 96.75 94 ALA A O 1
ATOM 687 N N . ASP A 1 95 ? 1.812 8.870 7.207 1.00 96.44 95 ASP A N 1
ATOM 688 C CA . ASP A 1 95 ? 1.445 7.718 6.387 1.00 96.44 95 ASP A CA 1
ATOM 689 C C . ASP A 1 95 ? 1.884 7.901 4.938 1.00 96.44 95 ASP A C 1
ATOM 691 O O . ASP A 1 95 ? 2.543 7.017 4.410 1.00 96.44 95 ASP A O 1
ATOM 695 N N . LEU A 1 96 ? 1.630 9.052 4.310 1.00 96.00 96 LEU A N 1
ATOM 696 C CA . LEU A 1 96 ? 2.068 9.313 2.934 1.00 96.00 96 LEU A CA 1
ATOM 697 C C . LEU A 1 96 ? 3.581 9.125 2.757 1.00 96.00 96 LEU A C 1
ATOM 699 O O . LEU A 1 96 ? 4.006 8.478 1.800 1.00 96.00 96 LEU A O 1
ATOM 703 N N . VAL A 1 97 ? 4.392 9.622 3.698 1.00 97.31 97 VAL A N 1
ATOM 704 C CA . VAL A 1 97 ? 5.854 9.436 3.673 1.00 97.31 97 VAL A CA 1
ATOM 705 C C . VAL A 1 97 ? 6.228 7.960 3.802 1.00 97.31 97 VAL A C 1
ATOM 707 O O . VAL A 1 97 ? 7.019 7.453 3.007 1.00 97.31 97 VAL A O 1
ATOM 710 N N . ARG A 1 98 ? 5.657 7.249 4.782 1.00 97.50 98 ARG A N 1
ATOM 711 C CA . ARG A 1 98 ? 5.944 5.824 4.996 1.00 97.50 98 ARG A CA 1
ATOM 712 C C . ARG A 1 98 ? 5.524 4.983 3.790 1.00 97.50 98 ARG A C 1
ATOM 714 O O . ARG A 1 98 ? 6.326 4.201 3.283 1.00 97.50 98 ARG A O 1
ATOM 721 N N . CYS A 1 99 ? 4.285 5.153 3.337 1.00 97.06 99 CYS A N 1
ATOM 722 C CA . CYS A 1 99 ? 3.700 4.381 2.249 1.00 97.06 99 CYS A CA 1
ATOM 723 C C . CYS A 1 99 ? 4.408 4.666 0.919 1.00 97.06 99 CYS A C 1
ATOM 725 O O . CYS A 1 99 ? 4.629 3.738 0.141 1.00 97.06 99 CYS A O 1
ATOM 727 N N . GLY A 1 100 ? 4.795 5.927 0.685 1.00 96.12 100 GLY A N 1
ATOM 728 C CA . GLY A 1 100 ? 5.576 6.352 -0.475 1.00 96.12 100 GLY A CA 1
ATOM 729 C C . GLY A 1 100 ? 6.982 5.758 -0.489 1.00 96.12 100 GLY A C 1
ATOM 730 O O . GLY A 1 100 ? 7.408 5.250 -1.521 1.00 96.12 100 GLY A O 1
ATOM 731 N N . LYS A 1 101 ? 7.670 5.727 0.660 1.00 97.94 101 LYS A N 1
ATOM 732 C CA . LYS A 1 101 ? 8.990 5.091 0.776 1.00 97.94 101 LYS A CA 1
ATOM 733 C C . LYS A 1 101 ? 8.935 3.593 0.466 1.00 97.94 101 LYS A C 1
ATOM 735 O O . LYS A 1 101 ? 9.738 3.103 -0.320 1.00 97.94 101 LYS A O 1
ATOM 740 N N . GLU A 1 102 ? 7.978 2.862 1.042 1.00 97.88 102 GLU A N 1
ATOM 741 C CA . GLU A 1 102 ? 7.813 1.435 0.721 1.00 97.88 102 GLU A CA 1
ATOM 742 C C . GLU A 1 102 ? 7.468 1.241 -0.768 1.00 97.88 102 GLU A C 1
ATOM 744 O O . GLU A 1 102 ? 8.020 0.351 -1.413 1.00 97.88 102 GLU A O 1
ATOM 749 N N . ALA A 1 103 ? 6.616 2.092 -1.350 1.00 96.69 103 ALA A N 1
ATOM 750 C CA . ALA A 1 103 ? 6.309 2.045 -2.779 1.00 96.69 103 ALA A CA 1
ATOM 751 C C . ALA A 1 103 ? 7.550 2.276 -3.662 1.00 96.69 103 ALA A C 1
ATOM 753 O O . ALA A 1 103 ? 7.736 1.560 -4.645 1.00 96.69 103 ALA A O 1
ATOM 754 N N . GLU A 1 104 ? 8.416 3.225 -3.300 1.00 97.06 104 GLU A N 1
ATOM 755 C CA . GLU A 1 104 ? 9.687 3.486 -3.985 1.00 97.06 104 GLU A CA 1
ATOM 756 C C . GLU A 1 104 ? 10.621 2.269 -3.915 1.00 97.06 104 GLU A C 1
ATOM 758 O O . GLU A 1 104 ? 11.119 1.807 -4.943 1.00 97.06 104 GLU A O 1
ATOM 763 N N . GLU A 1 105 ? 10.798 1.687 -2.725 1.00 98.06 105 GLU A N 1
ATOM 764 C CA . GLU A 1 105 ? 11.628 0.494 -2.520 1.00 98.06 105 GLU A CA 1
ATOM 765 C C . GLU A 1 105 ? 11.125 -0.702 -3.347 1.00 98.06 105 GLU A C 1
ATOM 767 O O . GLU A 1 105 ? 11.915 -1.415 -3.982 1.00 98.06 105 GLU A O 1
ATOM 772 N N . ARG A 1 106 ? 9.802 -0.915 -3.381 1.00 97.31 106 ARG A N 1
ATOM 773 C CA . ARG A 1 106 ? 9.174 -1.967 -4.195 1.00 97.31 106 ARG A CA 1
ATOM 774 C C . ARG A 1 106 ? 9.289 -1.677 -5.687 1.00 97.31 106 ARG A C 1
ATOM 776 O O . ARG A 1 106 ? 9.626 -2.589 -6.439 1.00 97.31 106 ARG A O 1
ATOM 783 N N . GLY A 1 107 ? 9.090 -0.432 -6.113 1.00 96.00 107 GLY A N 1
ATOM 784 C CA . GLY A 1 107 ? 9.279 -0.008 -7.500 1.00 96.00 107 GLY A CA 1
ATOM 785 C C . GLY A 1 107 ? 10.709 -0.252 -7.984 1.00 96.00 107 GLY A C 1
ATOM 786 O O . GLY A 1 107 ? 10.911 -0.876 -9.025 1.00 96.00 107 GLY A O 1
ATOM 787 N N . ALA A 1 108 ? 11.708 0.132 -7.185 1.00 97.56 108 ALA A N 1
ATOM 788 C CA . ALA A 1 108 ? 13.119 -0.115 -7.481 1.00 97.56 108 ALA A CA 1
ATOM 789 C C . ALA A 1 108 ? 13.461 -1.616 -7.525 1.00 97.56 108 ALA A C 1
ATOM 791 O O . ALA A 1 108 ? 14.334 -2.047 -8.281 1.00 97.56 108 ALA A O 1
ATOM 792 N N . MET A 1 109 ? 12.794 -2.442 -6.714 1.00 97.69 109 MET A N 1
ATOM 793 C CA . MET A 1 109 ? 12.923 -3.899 -6.800 1.00 97.69 109 MET A CA 1
ATOM 794 C C . MET A 1 109 ? 12.332 -4.446 -8.108 1.00 97.69 109 MET A C 1
ATOM 796 O O . MET A 1 109 ? 13.011 -5.208 -8.792 1.00 97.69 109 MET A O 1
ATOM 800 N N . LEU A 1 110 ? 11.127 -4.014 -8.496 1.00 96.81 110 LEU A N 1
ATOM 801 C CA . LEU A 1 110 ? 10.471 -4.450 -9.735 1.00 96.81 110 LEU A CA 1
ATOM 802 C C . LEU A 1 110 ? 11.254 -4.042 -10.990 1.00 96.81 110 LEU A C 1
ATOM 804 O O . LEU A 1 110 ? 11.379 -4.838 -11.917 1.00 96.81 110 LEU A O 1
ATOM 808 N N . GLN A 1 111 ? 11.829 -2.838 -11.005 1.00 96.69 111 GLN A N 1
ATOM 809 C CA . GLN A 1 111 ? 12.692 -2.384 -12.100 1.00 96.69 111 GLN A CA 1
ATOM 810 C C . GLN A 1 111 ? 13.931 -3.273 -12.246 1.00 96.69 111 GLN A C 1
ATOM 812 O O . GLN A 1 111 ? 14.228 -3.737 -13.345 1.00 96.69 111 GLN A O 1
ATOM 817 N N . ARG A 1 112 ? 14.619 -3.572 -11.134 1.00 97.81 112 ARG A N 1
ATOM 818 C CA . ARG A 1 112 ? 15.779 -4.479 -11.142 1.00 97.81 112 ARG A CA 1
ATOM 819 C C . ARG A 1 112 ? 15.408 -5.874 -11.635 1.00 97.81 112 ARG A C 1
ATOM 821 O O . ARG A 1 112 ? 16.107 -6.414 -12.484 1.00 97.81 112 ARG A O 1
ATOM 828 N N . LEU A 1 113 ? 14.285 -6.414 -11.163 1.00 96.62 113 LEU A N 1
ATOM 829 C CA . LEU A 1 113 ? 13.773 -7.701 -11.631 1.00 96.62 113 LEU A CA 1
ATOM 830 C C . LEU A 1 113 ? 13.506 -7.689 -13.145 1.00 96.62 113 LEU A C 1
ATOM 832 O O . LEU A 1 113 ? 13.861 -8.642 -13.833 1.00 96.62 113 LEU A O 1
ATOM 836 N N . GLY A 1 114 ? 12.922 -6.611 -13.675 1.00 95.12 114 GLY A N 1
ATOM 837 C CA . GLY A 1 114 ? 12.699 -6.447 -15.114 1.00 95.12 114 GLY A CA 1
ATOM 838 C C . GLY A 1 114 ? 13.998 -6.471 -15.926 1.00 95.12 114 GLY A C 1
ATOM 839 O O . GLY A 1 114 ? 14.082 -7.178 -16.932 1.00 95.12 114 GLY A O 1
ATOM 840 N N . GLU A 1 115 ? 15.032 -5.764 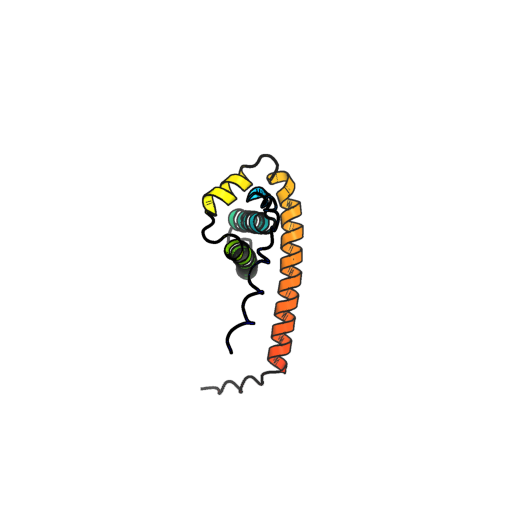-15.465 1.00 96.19 115 GLU A N 1
ATOM 841 C CA . GLU A 1 115 ? 16.356 -5.764 -16.106 1.00 96.19 115 GLU A CA 1
ATOM 842 C C . GLU A 1 115 ? 17.046 -7.135 -16.031 1.00 96.19 115 GLU A C 1
ATOM 844 O O . GLU A 1 115 ? 17.647 -7.595 -17.006 1.00 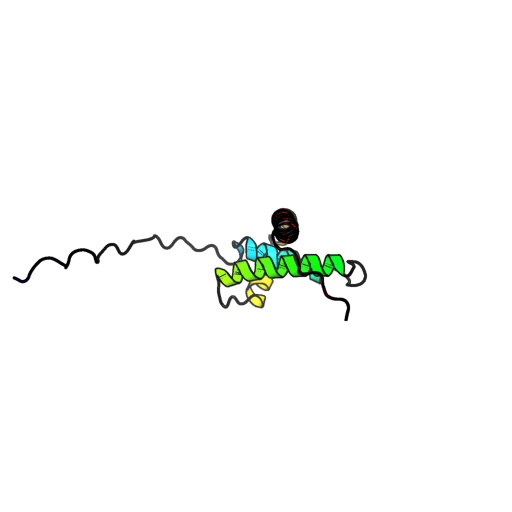96.19 115 GLU A O 1
ATOM 849 N N . ASP A 1 116 ? 16.928 -7.835 -14.903 1.00 95.62 116 ASP A N 1
ATOM 850 C CA . ASP A 1 116 ? 17.459 -9.191 -14.746 1.00 95.62 116 ASP A CA 1
ATOM 851 C C . ASP A 1 116 ? 16.768 -10.181 -15.692 1.00 95.62 116 ASP A C 1
ATOM 853 O O . ASP A 1 116 ? 17.440 -10.976 -16.359 1.00 95.62 116 ASP A O 1
ATOM 857 N N . LEU A 1 117 ? 15.440 -10.099 -15.816 1.00 94.81 117 LEU A N 1
ATOM 858 C CA . LEU A 1 117 ? 14.663 -10.931 -16.736 1.00 94.81 117 LEU A CA 1
ATOM 859 C C . LEU A 1 117 ? 15.023 -10.652 -18.195 1.00 94.81 117 LEU A C 1
ATOM 861 O O . LEU A 1 117 ? 15.214 -11.596 -18.958 1.00 94.81 117 LEU A O 1
ATOM 865 N N . LYS A 1 118 ? 15.192 -9.380 -18.572 1.00 92.94 118 LYS A N 1
ATOM 866 C CA . LYS A 1 118 ? 15.612 -8.982 -19.924 1.00 92.94 118 LYS A CA 1
ATOM 867 C C . LYS A 1 118 ? 16.979 -9.556 -20.308 1.00 92.94 118 LYS A C 1
ATOM 869 O O . LYS A 1 118 ? 17.205 -9.865 -21.474 1.00 92.94 118 LYS A O 1
ATOM 874 N N . ARG A 1 119 ? 17.890 -9.708 -19.340 1.00 92.12 119 ARG A N 1
ATOM 875 C CA . ARG A 1 119 ? 19.207 -10.336 -19.553 1.00 92.12 119 ARG A CA 1
ATOM 876 C C . ARG A 1 119 ? 19.146 -11.862 -19.586 1.00 92.12 119 ARG A C 1
ATOM 878 O O . ARG A 1 119 ? 19.934 -12.479 -20.295 1.00 92.12 119 ARG A O 1
ATOM 885 N N . SER A 1 120 ? 18.249 -12.459 -18.804 1.00 91.69 120 SER A N 1
ATOM 886 C CA . SER A 1 120 ? 18.207 -13.911 -18.574 1.00 91.69 120 SER A CA 1
ATOM 887 C C . SER A 1 120 ? 17.317 -14.657 -19.565 1.00 91.69 120 SER A C 1
ATOM 889 O O . SER A 1 120 ? 17.563 -15.823 -19.864 1.00 91.69 120 SER A O 1
ATOM 891 N N . VAL A 1 121 ? 16.279 -13.998 -20.074 1.00 88.50 121 VAL A N 1
ATOM 892 C CA . VAL A 1 121 ? 15.369 -14.550 -21.073 1.00 88.50 121 VAL A CA 1
ATOM 893 C C . VAL A 1 121 ? 15.703 -13.871 -22.398 1.00 88.50 121 VAL A C 1
ATOM 895 O O . VAL A 1 121 ? 15.344 -12.703 -22.563 1.00 88.50 121 VAL A O 1
ATOM 898 N N . PRO A 1 122 ? 16.381 -14.545 -23.351 1.00 73.00 122 PRO A N 1
ATOM 899 C CA . PRO A 1 122 ? 16.462 -14.028 -24.705 1.00 73.00 122 PRO A CA 1
ATOM 900 C C . PRO A 1 122 ? 15.028 -13.974 -2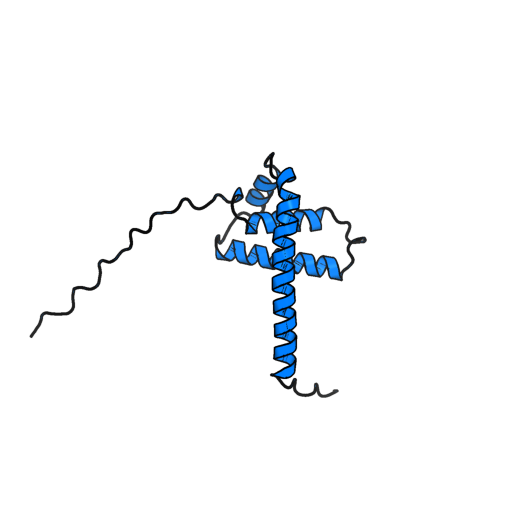5.220 1.00 73.00 122 PRO A C 1
ATOM 902 O O . PRO A 1 122 ? 14.435 -15.004 -25.544 1.00 73.00 122 PRO A O 1
ATOM 905 N N . LEU A 1 123 ? 14.439 -12.777 -25.197 1.00 74.44 123 LEU A N 1
ATOM 906 C CA . LEU A 1 123 ? 13.149 -12.516 -25.811 1.00 74.44 123 LEU A CA 1
ATOM 907 C C . LEU A 1 123 ? 13.343 -12.894 -27.269 1.00 74.44 123 LEU A C 1
ATOM 909 O O . LEU A 1 123 ? 14.049 -12.190 -27.989 1.00 74.44 123 LEU A O 1
ATOM 913 N N . ALA A 1 124 ? 12.830 -14.069 -27.644 1.00 68.44 124 ALA A N 1
ATOM 914 C CA . ALA A 1 124 ? 12.923 -14.577 -28.996 1.00 68.44 124 ALA 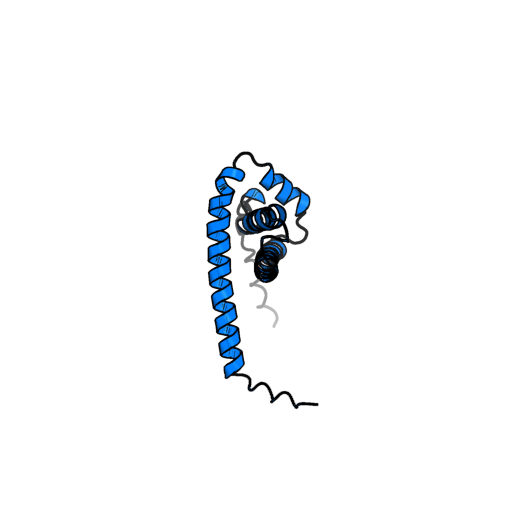A CA 1
ATOM 915 C C . ALA A 1 124 ? 12.498 -13.433 -29.907 1.00 68.44 124 ALA A C 1
ATOM 917 O O . ALA A 1 124 ? 11.379 -12.935 -29.769 1.00 68.44 124 ALA A O 1
ATOM 918 N N . GLU A 1 125 ? 13.454 -12.977 -30.716 1.00 62.28 125 GLU A N 1
ATOM 919 C CA . GLU A 1 125 ? 13.360 -11.815 -31.584 1.00 62.28 125 GLU A CA 1
ATOM 920 C C . GLU A 1 125 ? 11.958 -11.788 -32.179 1.00 62.28 125 GLU A C 1
ATOM 922 O O . GLU A 1 125 ? 11.559 -12.727 -32.876 1.00 62.28 125 GLU A O 1
ATOM 927 N N . SER A 1 126 ? 11.166 -10.795 -31.764 1.00 61.81 126 SER A N 1
ATOM 928 C CA . SER A 1 126 ? 9.785 -10.630 -32.190 1.00 61.81 126 SER A CA 1
ATOM 929 C C . SER A 1 126 ? 9.808 -10.601 -33.708 1.00 61.81 126 SER A C 1
ATOM 931 O O . SER A 1 126 ? 10.224 -9.595 -34.281 1.00 61.81 126 SER A O 1
ATOM 933 N N . ARG A 1 127 ? 9.467 -11.727 -34.349 1.00 60.25 127 ARG A N 1
ATOM 934 C CA . ARG A 1 127 ? 9.520 -11.831 -35.805 1.00 60.25 127 ARG A CA 1
ATOM 935 C C . ARG A 1 127 ? 8.635 -10.712 -36.347 1.00 60.25 127 ARG A C 1
ATOM 937 O O . ARG A 1 127 ? 7.446 -10.720 -36.017 1.00 60.25 127 ARG A O 1
ATOM 944 N N . PRO A 1 128 ? 9.176 -9.753 -37.116 1.00 68.31 128 PRO A N 1
ATOM 945 C CA . PRO A 1 128 ? 8.333 -8.795 -37.806 1.00 68.31 128 PRO A CA 1
ATOM 946 C C . PRO A 1 128 ? 7.445 -9.600 -38.761 1.00 68.31 128 PRO A C 1
ATOM 948 O O . PRO A 1 128 ? 7.953 -10.327 -39.617 1.00 68.31 128 PRO A O 1
ATOM 951 N N . GLY A 1 129 ? 6.138 -9.563 -38.506 1.00 65.75 129 GLY A N 1
ATOM 952 C CA . GLY A 1 129 ? 5.108 -10.045 -39.423 1.00 65.75 129 GLY A CA 1
ATOM 953 C C . GLY A 1 129 ? 4.802 -8.995 -40.473 1.00 65.75 129 GLY A C 1
ATOM 954 O O . GLY A 1 129 ? 4.890 -7.794 -40.128 1.00 65.75 129 GLY A O 1
#

Sequence (129 aa):
MITAALALLAATALSPIADQPGPADDPDLRCVAAVSFVLGASDDKQLGVDRVSGLTAVFMYYLGKVDARRPGLDYAKELGGLMNAPDYARQLPADLVRCGKEAEERGAMLQRLGEDLKRSVPLAESRPG